Protein AF-A0A815ADT4-F1 (afdb_monomer)

Foldseek 3Di:
DVVVVLVVVLVVVVVVLVVVLVVVVVVVVVVVVVLLVVLVVLCVVCCVQAQADPCVSVVVVVCVVPCPPCVVVSVVVVVVVLVVVVVQADDDDVPPSHRHDHPVSSVVSVVSVVVVNVVVVVSVVVSVVVVVVVVVVSVVVD

Sequence (142 aa):
MARGVKNVAHNFNKHVSTVYKTIGQIIFTLIWSSLSIAALCVGLERQSQCPIQTKIPIWLIVYGAFGVFTSVFTIITGSVWVFKVKSSVQFTDPTILNTYCEKHTFNFAFGLILFMYSSTGLFCCCVCCLGCLFAFVLHDDD

InterPro domains:
  IPR040350 Transmembrane protein 272 [PTHR33444] (10-75)

Secondary structure (DSSP, 8-state):
-HHHHHHHHHHHHHHHHHHHHHHHHHHHHHHHHHHHHHHHHHHHHTGGG-TT-TTHHHHHHHHHHHTTT-HHHHHHHHHHHHHHHHHH-B-S-TT-TTTB--HHHHHHHHHHHHHHHHHHHHHHHHHHHHHHHHHHHTTTT-

Structure (mmCIF, N/CA/C/O backbone):
data_AF-A0A815ADT4-F1
#
_entry.id   AF-A0A815ADT4-F1
#
loop_
_atom_site.group_PDB
_atom_site.id
_atom_site.type_symbol
_atom_site.label_atom_id
_atom_site.label_alt_id
_atom_site.label_comp_id
_atom_site.label_asym_id
_atom_site.label_entity_id
_atom_site.label_seq_id
_atom_site.pdbx_PDB_ins_code
_atom_site.Cartn_x
_atom_site.Cartn_y
_atom_site.Cartn_z
_atom_site.occupancy
_atom_site.B_iso_or_equiv
_atom_site.auth_seq_id
_at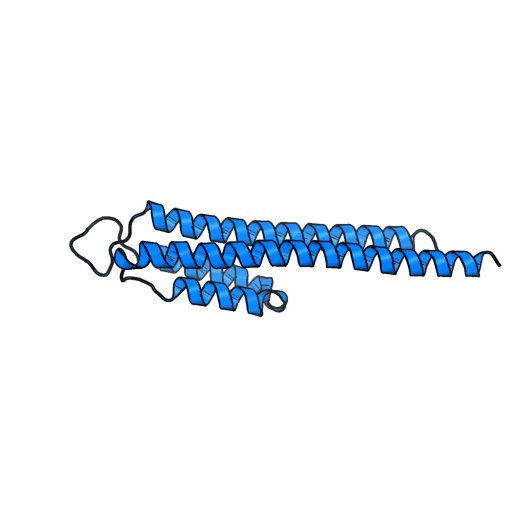om_site.auth_comp_id
_atom_site.auth_asym_id
_atom_site.auth_atom_id
_atom_site.pdbx_PDB_model_num
ATOM 1 N N . MET A 1 1 ? 22.882 3.048 -41.361 1.00 57.19 1 MET A N 1
ATOM 2 C CA . MET A 1 1 ? 23.548 2.698 -40.083 1.00 57.19 1 MET A CA 1
ATOM 3 C C . MET A 1 1 ? 22.984 3.454 -38.875 1.00 57.19 1 MET A C 1
ATOM 5 O O . MET A 1 1 ? 22.819 2.825 -37.842 1.00 57.19 1 MET A O 1
ATOM 9 N N . ALA A 1 2 ? 22.588 4.731 -38.990 1.00 64.62 2 ALA A N 1
ATOM 10 C CA . ALA A 1 2 ? 22.033 5.509 -37.865 1.00 64.62 2 ALA A CA 1
ATOM 11 C C . ALA A 1 2 ? 20.764 4.917 -37.201 1.00 64.62 2 ALA A C 1
ATOM 13 O O . ALA A 1 2 ? 20.626 4.982 -35.984 1.00 64.62 2 ALA A O 1
ATOM 14 N N . ARG A 1 3 ? 19.874 4.272 -37.974 1.00 63.78 3 ARG A N 1
ATOM 15 C CA . ARG A 1 3 ? 18.659 3.615 -37.443 1.00 63.78 3 ARG A CA 1
ATOM 16 C C . ARG A 1 3 ? 18.944 2.417 -36.521 1.00 63.78 3 ARG A C 1
ATOM 18 O O . ARG A 1 3 ? 18.182 2.168 -35.599 1.00 63.78 3 ARG A O 1
ATOM 25 N N . GLY A 1 4 ? 20.053 1.701 -36.727 1.00 71.25 4 GLY A N 1
ATOM 26 C CA . GLY A 1 4 ? 20.408 0.548 -35.888 1.00 71.25 4 GLY A CA 1
ATOM 27 C C . GLY A 1 4 ? 20.901 0.953 -34.497 1.00 71.25 4 GLY A C 1
ATOM 28 O O . GLY A 1 4 ? 20.542 0.325 -33.509 1.00 71.25 4 GLY A O 1
ATOM 29 N N . VAL A 1 5 ? 21.671 2.042 -34.411 1.00 72.62 5 VAL A N 1
ATOM 30 C CA . VAL A 1 5 ? 22.236 2.545 -33.146 1.00 72.62 5 VAL A CA 1
ATOM 31 C C . VAL A 1 5 ? 21.148 3.132 -32.238 1.00 72.62 5 VAL A C 1
ATOM 33 O O . VAL A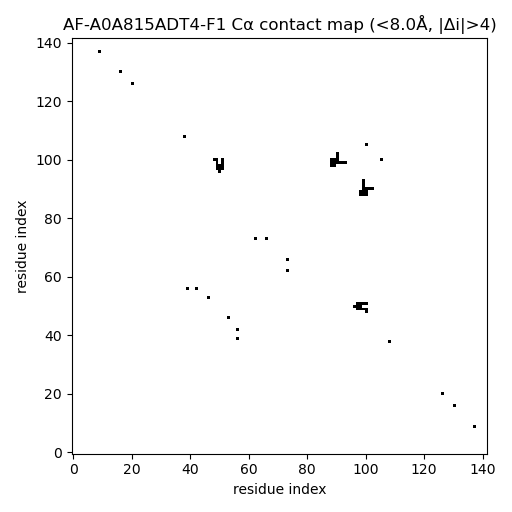 1 5 ? 21.156 2.877 -31.035 1.00 72.62 5 VAL A O 1
ATOM 36 N N . LYS A 1 6 ? 20.166 3.844 -32.812 1.00 72.69 6 LYS A N 1
ATOM 37 C CA . LYS A 1 6 ? 19.019 4.387 -32.065 1.00 72.69 6 LYS A CA 1
ATOM 38 C C . LYS A 1 6 ? 18.150 3.289 -31.439 1.00 72.69 6 LYS A C 1
ATOM 40 O O . LYS A 1 6 ? 17.837 3.372 -30.257 1.00 72.69 6 LYS A O 1
ATOM 45 N N . ASN A 1 7 ? 17.860 2.214 -32.177 1.00 71.12 7 ASN A N 1
ATOM 46 C CA . ASN A 1 7 ? 17.054 1.097 -31.663 1.00 71.12 7 ASN A CA 1
ATOM 47 C C . ASN A 1 7 ? 17.724 0.361 -30.492 1.00 71.12 7 ASN A C 1
ATOM 49 O O . ASN A 1 7 ? 17.046 -0.085 -29.566 1.00 71.12 7 ASN A O 1
ATOM 53 N N . VAL A 1 8 ? 19.056 0.251 -30.513 1.00 76.19 8 VAL A N 1
ATOM 54 C CA . VAL A 1 8 ? 19.823 -0.360 -29.417 1.00 76.19 8 VAL A CA 1
ATOM 55 C C . VAL A 1 8 ? 19.805 0.536 -28.173 1.00 76.19 8 VAL A C 1
ATOM 57 O O . VAL A 1 8 ? 19.568 0.035 -27.074 1.00 76.19 8 VAL A O 1
ATOM 60 N N . ALA A 1 9 ? 19.971 1.854 -28.331 1.00 77.19 9 ALA A N 1
ATOM 61 C CA . ALA A 1 9 ? 19.897 2.811 -27.224 1.00 77.19 9 ALA A CA 1
ATOM 62 C C . ALA A 1 9 ? 18.484 2.908 -26.614 1.00 77.19 9 ALA A C 1
ATOM 64 O O . ALA A 1 9 ? 18.338 2.923 -25.391 1.00 77.19 9 ALA A O 1
ATOM 65 N N . HIS A 1 10 ? 17.444 2.889 -27.453 1.00 75.06 10 HIS A N 1
ATOM 66 C CA . HIS A 1 10 ? 16.043 2.883 -27.028 1.00 75.06 10 HIS A CA 1
ATOM 67 C C . HIS A 1 10 ? 15.697 1.628 -26.207 1.00 75.06 10 HIS A C 1
ATOM 69 O O . HIS A 1 10 ? 15.155 1.731 -25.102 1.00 75.06 10 HIS A O 1
ATOM 75 N N . ASN A 1 11 ? 16.075 0.434 -26.684 1.00 76.94 11 ASN A N 1
ATOM 76 C CA . ASN A 1 11 ? 15.852 -0.806 -25.934 1.00 76.94 11 ASN A CA 1
ATOM 77 C C . ASN A 1 11 ? 16.621 -0.824 -24.606 1.00 76.94 11 ASN A C 1
ATOM 79 O O . ASN A 1 11 ? 16.067 -1.231 -23.585 1.00 76.94 11 ASN A O 1
ATOM 83 N N . PHE A 1 12 ? 17.863 -0.335 -24.587 1.00 80.44 12 PHE A N 1
ATOM 84 C CA . PHE A 1 12 ? 18.659 -0.252 -23.364 1.00 80.44 12 PHE A CA 1
ATOM 85 C C . PHE A 1 12 ? 18.014 0.672 -22.315 1.00 80.44 12 PHE A C 1
ATOM 87 O O . PHE A 1 12 ? 17.846 0.270 -21.163 1.00 80.44 12 PHE A O 1
ATOM 94 N N . ASN A 1 13 ? 17.552 1.863 -22.709 1.00 77.25 13 ASN A N 1
ATOM 95 C CA . ASN A 1 13 ? 16.924 2.821 -21.792 1.00 77.25 13 ASN A CA 1
ATOM 96 C C . ASN A 1 13 ? 15.573 2.317 -21.233 1.00 77.25 13 ASN A C 1
ATOM 98 O O . ASN A 1 13 ? 15.267 2.489 -20.051 1.00 77.25 13 ASN A O 1
ATOM 102 N N . LYS A 1 14 ? 14.789 1.592 -22.044 1.00 76.00 14 LYS A N 1
ATOM 103 C CA . LYS A 1 14 ? 13.534 0.950 -21.610 1.00 76.00 14 LYS A CA 1
ATOM 104 C C . LYS A 1 14 ? 13.757 -0.085 -20.500 1.00 76.00 14 LYS A C 1
ATOM 106 O O . LYS A 1 14 ? 13.000 -0.125 -19.523 1.00 76.00 14 LYS A O 1
ATOM 111 N N . HIS A 1 15 ? 14.800 -0.908 -20.624 1.00 79.75 15 HIS A N 1
ATOM 112 C CA . HIS A 1 15 ? 15.161 -1.881 -19.591 1.00 79.75 15 HIS A CA 1
ATOM 113 C C . HIS A 1 15 ? 15.653 -1.190 -18.315 1.00 79.75 15 HIS A C 1
ATOM 115 O O . HIS A 1 15 ? 15.173 -1.521 -17.232 1.00 79.75 15 HIS A O 1
ATOM 121 N N . VAL A 1 16 ? 16.512 -0.175 -18.435 1.00 81.75 16 VAL A N 1
ATOM 122 C CA . VAL A 1 16 ? 17.008 0.613 -17.293 1.00 81.75 16 VAL A CA 1
ATOM 123 C C . VAL A 1 16 ? 15.857 1.280 -16.520 1.00 81.75 16 VAL A C 1
ATOM 125 O O . VAL A 1 16 ? 15.810 1.196 -15.292 1.00 81.75 16 VAL A O 1
ATOM 128 N N . SER A 1 17 ? 14.865 1.852 -17.212 1.00 75.06 17 SER A N 1
ATOM 129 C CA . SER A 1 17 ? 13.688 2.460 -16.570 1.00 75.06 17 SER A CA 1
ATOM 130 C C . SER A 1 17 ? 12.808 1.434 -15.834 1.00 75.06 17 SER A C 1
ATOM 132 O O . SER A 1 17 ? 12.291 1.687 -14.745 1.00 75.06 17 SER A O 1
ATOM 134 N N . THR A 1 18 ? 12.655 0.236 -16.399 1.00 78.38 18 THR A N 1
ATOM 135 C CA . THR A 1 18 ? 11.879 -0.847 -15.769 1.00 78.38 18 THR A CA 1
ATOM 136 C C . THR A 1 18 ? 12.563 -1.356 -14.496 1.00 78.38 18 THR A C 1
ATOM 138 O O . THR A 1 18 ? 11.905 -1.627 -13.487 1.00 78.38 18 THR A O 1
ATOM 141 N N . VAL A 1 19 ? 13.895 -1.421 -14.515 1.00 83.75 19 VAL A N 1
ATOM 142 C CA . VAL A 1 19 ? 14.713 -1.832 -13.370 1.00 83.75 19 VAL A CA 1
ATOM 143 C C . VAL A 1 19 ? 14.588 -0.830 -12.218 1.00 83.75 19 VAL A C 1
ATOM 145 O O . VAL A 1 19 ? 14.320 -1.250 -11.094 1.00 83.75 19 VAL A O 1
ATOM 148 N N . TYR A 1 20 ? 14.670 0.483 -12.476 1.00 81.19 20 TYR A N 1
ATOM 149 C CA . TYR A 1 20 ? 14.569 1.495 -11.409 1.00 81.19 20 TYR A CA 1
ATOM 150 C C . TYR A 1 20 ? 13.212 1.457 -10.677 1.00 81.19 20 TYR A C 1
ATOM 152 O O . TYR A 1 20 ? 13.177 1.514 -9.446 1.00 81.19 20 TYR A O 1
ATOM 160 N N . LYS A 1 21 ? 12.098 1.299 -11.409 1.00 79.94 21 LYS A N 1
ATOM 161 C CA . LYS A 1 21 ? 10.746 1.213 -10.819 1.00 79.94 21 LYS A CA 1
ATOM 162 C C . LYS A 1 21 ? 10.594 -0.016 -9.925 1.00 79.94 21 LYS A C 1
ATOM 164 O O . LYS A 1 21 ? 10.014 0.067 -8.845 1.00 79.94 21 LYS A O 1
ATOM 169 N N . THR A 1 22 ? 11.144 -1.144 -10.366 1.00 81.50 22 THR A N 1
ATOM 170 C CA . THR A 1 22 ? 11.076 -2.415 -9.635 1.00 81.50 22 THR A CA 1
ATOM 171 C C . THR A 1 22 ? 11.922 -2.364 -8.362 1.00 81.50 22 THR A C 1
ATOM 173 O O . THR A 1 22 ? 11.455 -2.773 -7.304 1.00 81.50 22 THR A O 1
ATOM 176 N N . ILE A 1 23 ? 13.126 -1.783 -8.426 1.00 86.06 23 ILE A N 1
ATOM 177 C CA . ILE A 1 23 ? 14.001 -1.596 -7.256 1.00 86.06 23 ILE A CA 1
ATOM 178 C C . ILE A 1 23 ? 13.324 -0.710 -6.201 1.00 86.06 23 ILE A C 1
ATOM 180 O O . ILE A 1 23 ? 13.290 -1.078 -5.026 1.00 86.06 23 ILE A O 1
ATOM 184 N N . GLY A 1 24 ? 12.740 0.422 -6.610 1.00 83.00 24 GLY A N 1
ATOM 185 C CA . GLY A 1 24 ? 12.028 1.319 -5.694 1.00 83.00 24 GLY A CA 1
ATOM 186 C C . GLY A 1 24 ? 10.843 0.641 -5.000 1.00 83.00 24 GLY A C 1
ATOM 187 O O . GLY A 1 24 ? 10.674 0.776 -3.788 1.00 83.00 24 GLY A O 1
ATOM 188 N N . GLN A 1 25 ? 10.069 -0.152 -5.745 1.00 79.31 25 GLN A N 1
ATOM 189 C CA . GLN A 1 25 ? 8.943 -0.912 -5.201 1.00 79.31 25 GLN A CA 1
ATOM 190 C C . GLN A 1 25 ? 9.389 -1.999 -4.207 1.00 79.31 25 GLN A C 1
ATOM 192 O O . GLN A 1 25 ? 8.753 -2.182 -3.167 1.00 79.31 25 GLN A O 1
ATOM 197 N N . ILE A 1 26 ? 10.490 -2.708 -4.484 1.00 84.44 26 ILE A N 1
ATOM 198 C CA . ILE A 1 26 ? 11.023 -3.744 -3.584 1.00 84.44 26 ILE A CA 1
ATOM 199 C C . ILE A 1 26 ? 11.439 -3.127 -2.243 1.00 84.44 26 ILE A C 1
ATOM 201 O O . ILE A 1 26 ? 11.042 -3.628 -1.193 1.00 84.44 26 ILE A O 1
ATOM 205 N N . ILE A 1 27 ? 12.177 -2.012 -2.263 1.00 86.56 27 ILE A N 1
ATOM 206 C CA . ILE A 1 27 ? 12.619 -1.319 -1.041 1.00 86.56 27 ILE A CA 1
ATOM 207 C C . ILE A 1 27 ? 11.413 -0.850 -0.215 1.00 86.56 27 ILE A C 1
ATOM 209 O O . ILE A 1 27 ? 11.371 -1.073 0.996 1.00 86.56 27 ILE A O 1
ATOM 213 N N . PHE A 1 28 ? 10.404 -0.261 -0.865 1.00 82.56 28 PHE A N 1
ATOM 214 C CA . PHE A 1 28 ? 9.172 0.173 -0.203 1.00 82.56 28 PHE A CA 1
ATOM 215 C C . PHE A 1 28 ? 8.432 -0.998 0.460 1.00 82.56 28 PHE A C 1
ATOM 217 O O . PHE A 1 28 ? 8.002 -0.894 1.608 1.00 82.56 28 PHE A O 1
ATOM 224 N N . THR A 1 29 ? 8.367 -2.147 -0.218 1.00 80.25 29 THR A N 1
ATOM 225 C CA . THR A 1 29 ? 7.700 -3.357 0.288 1.00 80.25 29 THR A CA 1
ATOM 226 C C . THR A 1 29 ? 8.375 -3.909 1.549 1.00 80.25 29 THR A C 1
ATOM 228 O O . THR A 1 29 ? 7.685 -4.315 2.482 1.00 80.25 29 THR A O 1
ATOM 231 N N . LEU A 1 30 ? 9.711 -3.876 1.626 1.00 84.88 30 LEU A N 1
ATOM 232 C CA . LEU A 1 30 ? 10.471 -4.346 2.797 1.00 84.88 30 LEU A CA 1
ATOM 233 C C . LEU A 1 30 ? 10.283 -3.443 4.030 1.00 84.88 30 LEU A C 1
ATOM 235 O O . LEU A 1 30 ? 10.204 -3.910 5.173 1.00 84.88 30 LEU A O 1
ATOM 239 N N . ILE A 1 31 ? 10.178 -2.134 3.807 1.00 83.88 31 ILE A N 1
ATOM 240 C CA . ILE A 1 31 ? 9.878 -1.167 4.870 1.00 83.88 31 ILE A CA 1
ATOM 241 C C . ILE A 1 31 ? 8.436 -1.371 5.355 1.00 83.88 31 ILE A C 1
ATOM 243 O O . ILE A 1 31 ? 8.177 -1.420 6.560 1.00 83.88 31 ILE A O 1
ATOM 247 N N . TRP A 1 32 ? 7.505 -1.582 4.424 1.00 79.94 32 TRP A N 1
ATOM 248 C CA . TRP A 1 32 ? 6.095 -1.832 4.713 1.00 79.94 32 TRP A CA 1
ATOM 249 C C . TRP A 1 32 ? 5.844 -3.106 5.518 1.00 79.94 32 TRP A C 1
ATOM 251 O O . TRP A 1 32 ? 5.048 -3.116 6.465 1.00 79.94 32 TRP A O 1
ATOM 261 N N . SER A 1 33 ? 6.547 -4.188 5.177 1.00 79.88 33 SER A N 1
ATOM 262 C CA . SER A 1 33 ? 6.454 -5.446 5.916 1.00 79.88 33 SER A CA 1
ATOM 263 C C . SER A 1 33 ? 6.939 -5.282 7.354 1.00 79.88 33 SER A C 1
ATOM 265 O O . SER A 1 33 ? 6.339 -5.838 8.269 1.00 79.88 33 SER A O 1
ATOM 267 N N . SER A 1 34 ? 7.961 -4.452 7.572 1.00 84.25 34 SER A N 1
ATOM 268 C CA . SER A 1 34 ? 8.495 -4.163 8.908 1.00 84.25 34 SER A CA 1
ATOM 269 C C . SER A 1 34 ? 7.493 -3.379 9.770 1.00 84.25 34 SER A C 1
ATOM 271 O O . SER A 1 34 ? 7.273 -3.713 10.934 1.00 84.25 34 SER A O 1
ATOM 273 N N . LEU A 1 35 ? 6.814 -2.388 9.182 1.00 78.12 35 LEU A N 1
ATOM 274 C CA . LEU A 1 35 ? 5.756 -1.608 9.841 1.00 78.12 35 LEU A CA 1
ATOM 275 C C . LEU A 1 35 ? 4.537 -2.466 10.208 1.00 78.12 35 LEU A C 1
ATOM 277 O O . LEU A 1 35 ? 3.936 -2.278 11.267 1.00 78.12 35 LEU A O 1
ATOM 281 N N . SER A 1 36 ? 4.210 -3.445 9.364 1.00 75.06 36 SER A N 1
ATOM 282 C CA . SER A 1 36 ? 3.114 -4.388 9.607 1.00 75.06 36 SER A CA 1
ATOM 283 C C . SER A 1 36 ? 3.392 -5.293 10.814 1.00 75.06 36 SER A C 1
ATOM 285 O O . SER A 1 36 ? 2.497 -5.541 11.619 1.00 75.06 36 SER A O 1
ATOM 287 N N . ILE A 1 37 ? 4.641 -5.734 10.995 1.00 80.38 37 ILE A N 1
ATOM 288 C CA . ILE A 1 37 ? 5.058 -6.548 12.148 1.00 80.38 37 ILE A CA 1
ATOM 289 C C . ILE A 1 37 ? 5.025 -5.719 13.441 1.00 80.38 37 ILE A C 1
ATOM 291 O O . ILE A 1 37 ? 4.516 -6.185 14.458 1.00 80.38 37 ILE A O 1
ATOM 295 N N . ALA A 1 38 ? 5.483 -4.463 13.403 1.00 77.56 38 ALA A N 1
ATOM 296 C CA . ALA A 1 38 ? 5.422 -3.567 14.560 1.00 77.56 38 ALA A CA 1
ATOM 297 C C . ALA A 1 38 ? 3.974 -3.296 15.016 1.00 77.56 38 ALA A C 1
ATOM 299 O O . ALA A 1 38 ? 3.691 -3.298 16.214 1.00 77.56 38 ALA A O 1
ATOM 300 N N . ALA A 1 39 ? 3.043 -3.125 14.071 1.00 73.31 39 ALA A N 1
ATOM 301 C CA . ALA A 1 39 ? 1.623 -2.944 14.368 1.00 73.31 39 ALA A CA 1
ATOM 302 C C . ALA A 1 39 ? 0.995 -4.175 15.051 1.00 73.31 39 ALA A C 1
ATOM 304 O O . ALA A 1 39 ? 0.133 -4.019 15.917 1.00 73.31 39 ALA A O 1
ATOM 305 N N . LEU A 1 40 ? 1.455 -5.387 14.716 1.00 70.62 40 LEU A N 1
ATOM 306 C CA . LEU A 1 40 ? 1.062 -6.611 15.419 1.00 70.62 40 LEU A CA 1
ATOM 307 C C . LEU A 1 40 ? 1.586 -6.617 16.859 1.00 70.62 40 LEU A C 1
ATOM 309 O O . LEU A 1 40 ? 0.807 -6.856 17.777 1.00 70.62 40 LEU A O 1
ATOM 313 N N . CYS A 1 41 ? 2.863 -6.288 17.078 1.00 74.44 41 CYS A N 1
ATOM 314 C CA . CYS A 1 41 ? 3.463 -6.259 18.417 1.00 74.44 41 CYS A CA 1
ATOM 315 C C . CYS A 1 41 ? 2.776 -5.248 19.350 1.00 74.44 41 CYS A C 1
ATOM 317 O O . CYS A 1 41 ? 2.442 -5.588 20.483 1.00 74.44 41 CYS A O 1
ATOM 319 N N . VAL A 1 42 ? 2.476 -4.040 18.854 1.00 73.56 42 VAL A N 1
ATOM 320 C CA . VAL A 1 42 ? 1.732 -3.018 19.618 1.00 73.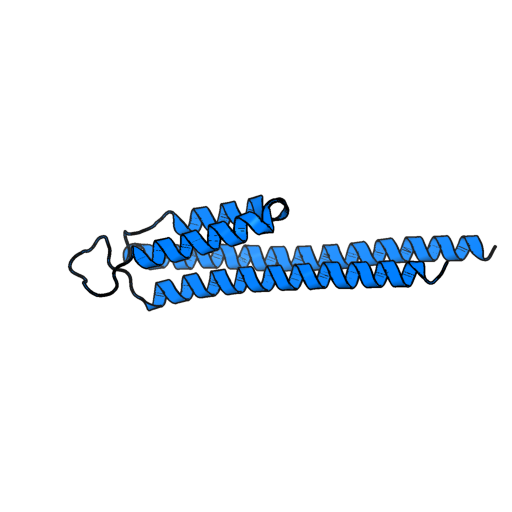56 42 VAL A CA 1
ATOM 321 C C . VAL A 1 42 ? 0.307 -3.487 19.941 1.00 73.56 42 VAL A C 1
ATOM 323 O O . VAL A 1 42 ? -0.227 -3.168 21.005 1.00 73.56 42 VAL A O 1
ATOM 326 N N . GLY A 1 43 ? -0.304 -4.275 19.050 1.00 64.62 43 GLY A N 1
ATOM 327 C CA . GLY A 1 43 ? -1.606 -4.898 19.278 1.00 64.62 43 GLY A CA 1
ATOM 328 C C . GLY A 1 43 ? -1.588 -5.999 20.343 1.00 64.62 43 GLY A C 1
ATOM 329 O O . GLY A 1 43 ? -2.571 -6.137 21.067 1.00 64.62 43 GLY A O 1
ATOM 330 N N . LEU A 1 44 ? -0.486 -6.750 20.466 1.00 62.06 44 LEU A N 1
ATOM 331 C CA . LEU A 1 44 ? -0.326 -7.833 21.446 1.00 62.06 44 LEU A CA 1
ATOM 332 C C . LEU A 1 44 ? -0.062 -7.304 22.859 1.00 62.06 44 LEU A C 1
ATOM 334 O O . LEU A 1 44 ? -0.660 -7.782 23.819 1.00 62.06 44 LEU A O 1
ATOM 338 N N . GLU A 1 45 ? 0.781 -6.282 23.000 1.00 71.00 45 GLU A N 1
ATOM 339 C CA . GLU A 1 45 ? 1.128 -5.736 24.318 1.00 71.00 45 GLU A CA 1
ATOM 340 C C . GLU A 1 45 ? -0.052 -5.006 24.980 1.00 71.00 45 GLU A C 1
ATOM 342 O O . GLU A 1 45 ? -0.187 -4.999 26.202 1.00 71.00 45 GLU A O 1
ATOM 347 N N . ARG A 1 46 ? -0.973 -4.458 24.176 1.00 58.28 46 ARG A N 1
ATOM 348 C CA . ARG A 1 46 ? -2.201 -3.808 24.664 1.00 58.28 46 ARG A CA 1
ATOM 349 C C . ARG A 1 46 ? -3.443 -4.703 24.634 1.00 58.28 46 ARG A C 1
ATOM 351 O O . ARG A 1 46 ? -4.537 -4.235 24.944 1.00 58.28 46 ARG A O 1
ATOM 358 N N . GLN A 1 47 ? -3.287 -5.989 24.312 1.00 51.41 47 GLN A N 1
ATOM 359 C CA . GLN A 1 47 ? -4.393 -6.946 24.200 1.00 51.41 47 GLN A CA 1
ATOM 360 C C . GLN A 1 47 ? -5.010 -7.308 25.559 1.00 51.41 47 GLN A C 1
ATOM 362 O O . GLN A 1 47 ? -6.198 -7.609 25.646 1.00 51.41 47 GLN A O 1
ATOM 367 N N . SER A 1 48 ? -4.225 -7.231 26.636 1.00 55.69 48 SER A N 1
ATOM 368 C CA . SER A 1 48 ? -4.659 -7.583 27.994 1.00 55.69 48 SER A CA 1
ATOM 369 C C . SER A 1 48 ? -5.650 -6.588 28.610 1.00 55.69 48 SER A C 1
ATOM 371 O O . SER A 1 48 ? -6.333 -6.932 29.569 1.00 55.69 48 SER A O 1
ATOM 373 N N . GLN A 1 49 ? -5.763 -5.376 28.055 1.00 59.19 49 GLN A N 1
ATOM 374 C CA . GLN A 1 49 ? -6.625 -4.309 28.577 1.00 59.19 49 GLN A CA 1
ATOM 375 C C . GLN A 1 49 ? -7.929 -4.132 27.779 1.00 59.19 49 GLN A C 1
ATOM 377 O O . GLN A 1 49 ? -8.732 -3.266 28.118 1.00 59.19 49 GLN A O 1
ATOM 382 N N . CYS A 1 50 ? -8.155 -4.921 26.717 1.00 58.38 50 CYS A N 1
ATOM 383 C CA . CYS A 1 50 ? -9.297 -4.769 25.809 1.00 58.38 50 CYS A CA 1
ATOM 384 C C . CYS A 1 50 ? -9.758 -6.128 25.236 1.00 58.38 50 CYS A C 1
ATOM 386 O O . CYS A 1 50 ? -9.256 -6.559 24.198 1.00 58.38 50 CYS A O 1
ATOM 388 N N . PRO A 1 51 ? -10.765 -6.792 25.827 1.00 57.12 51 PRO A N 1
ATOM 389 C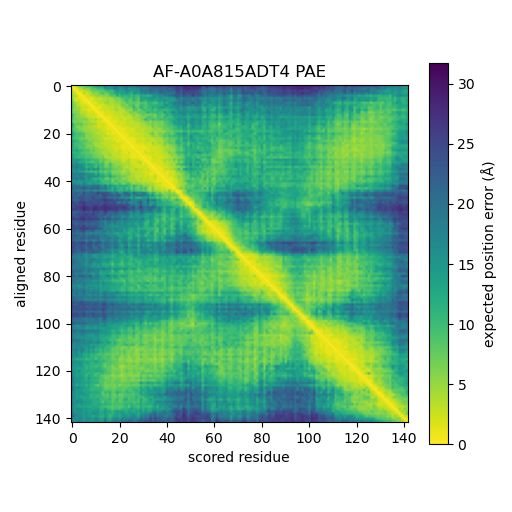 CA . PRO A 1 51 ? -11.311 -8.056 25.309 1.00 57.12 51 PRO A CA 1
ATOM 390 C C . PRO A 1 51 ? -12.165 -7.898 24.033 1.00 57.12 51 PRO A C 1
ATOM 392 O O . PRO A 1 51 ? -12.696 -8.883 23.523 1.00 57.12 51 PRO A O 1
ATOM 395 N N . ILE A 1 52 ? -12.329 -6.676 23.509 1.00 53.81 52 ILE A N 1
ATOM 396 C CA . ILE A 1 52 ? -13.405 -6.388 22.560 1.00 53.81 52 ILE A CA 1
ATOM 397 C C . ILE A 1 52 ? -13.122 -6.809 21.109 1.00 53.81 52 ILE A C 1
ATOM 399 O O . ILE A 1 52 ? -14.092 -7.090 20.417 1.00 53.81 52 ILE A O 1
ATOM 403 N N . GLN A 1 53 ? -11.874 -6.906 20.605 1.00 51.19 53 GLN A N 1
ATOM 404 C CA . GLN A 1 53 ? -11.641 -7.285 19.189 1.00 51.19 53 GLN A CA 1
ATOM 405 C C . GLN A 1 53 ? -10.231 -7.846 18.846 1.00 51.19 53 GLN A C 1
ATOM 407 O O . GLN A 1 53 ? -9.338 -7.106 18.436 1.00 51.19 53 GLN A O 1
ATOM 412 N N . THR A 1 54 ? -10.054 -9.176 18.831 1.00 55.81 54 THR A N 1
ATOM 413 C CA . THR A 1 54 ? -8.844 -9.850 18.276 1.00 55.81 54 THR A CA 1
ATOM 414 C C . THR A 1 54 ? -8.836 -9.930 16.736 1.00 55.81 54 THR A C 1
ATOM 416 O O . THR A 1 54 ? -7.827 -10.273 16.126 1.00 55.81 54 THR A O 1
ATOM 419 N N . LYS A 1 55 ? -9.949 -9.604 16.061 1.00 57.72 55 LYS A N 1
ATOM 420 C CA . LYS A 1 55 ? -10.096 -9.798 14.602 1.00 57.72 55 LYS A CA 1
ATOM 421 C C . LYS A 1 55 ? -9.615 -8.625 13.736 1.00 57.72 55 LYS A C 1
ATOM 423 O O . LYS A 1 55 ? -9.445 -8.807 12.534 1.00 57.72 55 LYS A O 1
ATOM 428 N N . ILE A 1 56 ? -9.345 -7.459 14.330 1.00 66.38 56 ILE A N 1
ATOM 429 C CA . ILE A 1 56 ? -8.834 -6.267 13.629 1.00 66.38 56 ILE A CA 1
ATOM 430 C C . ILE A 1 56 ? -7.485 -6.531 12.918 1.00 66.38 56 ILE A C 1
ATOM 432 O O . ILE A 1 56 ? -7.402 -6.265 11.718 1.00 66.38 56 ILE A O 1
ATOM 436 N N . PRO A 1 57 ? -6.447 -7.098 13.574 1.00 59.09 57 PRO A N 1
ATOM 437 C CA . PRO A 1 57 ? -5.151 -7.335 12.923 1.00 59.09 57 PRO A CA 1
ATOM 438 C C . PRO A 1 57 ? -5.192 -8.368 11.783 1.00 59.09 57 PRO A C 1
ATOM 440 O O . PRO A 1 57 ? -4.444 -8.241 10.819 1.00 59.09 57 PRO A O 1
ATOM 443 N N . ILE A 1 58 ? -6.096 -9.355 11.835 1.00 66.81 58 ILE A N 1
ATOM 444 C CA . ILE A 1 58 ? -6.242 -10.384 10.785 1.00 66.81 58 ILE A CA 1
ATOM 445 C C . ILE A 1 58 ? -6.788 -9.774 9.487 1.00 66.81 58 ILE A C 1
ATOM 447 O O . ILE A 1 58 ? -6.349 -10.127 8.393 1.00 66.81 58 ILE A O 1
ATOM 451 N N . TRP A 1 59 ? -7.722 -8.829 9.599 1.00 61.88 59 TRP A N 1
ATOM 452 C CA . TRP A 1 59 ? -8.338 -8.185 8.440 1.00 61.88 59 TRP A CA 1
ATOM 453 C C . TRP A 1 59 ? -7.365 -7.264 7.686 1.00 61.88 59 TRP A C 1
ATOM 455 O O . TRP A 1 59 ? -7.401 -7.217 6.458 1.00 61.88 59 TRP A O 1
ATOM 465 N N . LEU A 1 60 ? -6.436 -6.609 8.397 1.00 63.34 60 LEU A N 1
ATOM 466 C CA . LEU A 1 60 ? -5.372 -5.788 7.797 1.00 63.34 60 LEU A CA 1
ATOM 467 C C . LEU A 1 60 ? -4.428 -6.597 6.892 1.00 63.34 60 LEU A C 1
ATOM 469 O O . LEU A 1 60 ? -4.023 -6.113 5.838 1.00 63.34 60 LEU A O 1
ATOM 473 N N . ILE A 1 61 ? -4.094 -7.828 7.289 1.00 64.69 61 ILE A N 1
ATOM 474 C CA . ILE A 1 61 ? -3.169 -8.701 6.548 1.00 64.69 61 ILE A CA 1
ATOM 475 C C . ILE A 1 61 ? -3.817 -9.195 5.243 1.00 64.69 61 ILE A C 1
ATOM 477 O O . ILE A 1 61 ? -3.189 -9.168 4.184 1.00 64.69 61 ILE A O 1
ATOM 481 N N . VAL A 1 62 ? -5.095 -9.592 5.295 1.00 68.69 62 VAL A N 1
ATOM 482 C CA . VAL A 1 62 ? -5.842 -10.091 4.123 1.00 68.69 62 VAL A CA 1
ATOM 483 C C . VAL A 1 62 ? -6.070 -8.986 3.088 1.00 68.69 62 VAL A C 1
ATOM 485 O O . VAL A 1 62 ? -5.954 -9.227 1.886 1.00 68.69 62 VAL A O 1
ATOM 488 N N . TYR A 1 63 ? -6.323 -7.758 3.544 1.00 61.38 63 TYR A N 1
ATOM 489 C CA . TYR A 1 63 ? -6.486 -6.593 2.673 1.00 61.38 63 TYR A CA 1
ATOM 490 C C . TYR A 1 63 ? -5.200 -6.225 1.914 1.00 61.38 63 TYR A C 1
ATOM 492 O O . TYR A 1 63 ? -5.280 -5.783 0.768 1.00 61.38 63 TYR A O 1
ATOM 500 N N . GLY A 1 64 ? -4.024 -6.458 2.509 1.00 60.47 64 GLY A N 1
ATOM 501 C CA . GLY A 1 64 ? -2.728 -6.274 1.846 1.00 60.47 64 GLY A CA 1
ATOM 502 C C . GLY A 1 64 ? -2.437 -7.331 0.775 1.00 60.47 64 GLY A C 1
ATOM 503 O O . GLY A 1 64 ? -1.950 -6.994 -0.301 1.00 60.47 64 GLY A O 1
ATOM 504 N N . ALA A 1 65 ? -2.797 -8.594 1.026 1.00 60.75 65 ALA A N 1
ATOM 505 C CA . ALA A 1 65 ? -2.551 -9.700 0.094 1.00 60.75 65 ALA A CA 1
ATOM 506 C C . ALA A 1 65 ? -3.445 -9.661 -1.164 1.00 60.75 65 ALA A C 1
ATOM 508 O O . ALA A 1 65 ? -3.020 -10.098 -2.230 1.00 60.75 65 ALA A O 1
ATOM 509 N N . PHE A 1 66 ? -4.659 -9.104 -1.063 1.00 60.81 66 PHE A N 1
ATOM 510 C CA . PHE A 1 66 ? -5.595 -8.946 -2.192 1.00 60.81 66 PHE A CA 1
ATOM 511 C C . PHE A 1 66 ? -5.500 -7.581 -2.912 1.00 60.81 66 PHE A C 1
ATOM 513 O O . PHE A 1 66 ? -6.126 -7.376 -3.953 1.00 60.81 66 PHE A O 1
ATOM 520 N N . GLY A 1 67 ? -4.723 -6.630 -2.381 1.00 57.97 67 GLY A N 1
ATOM 521 C CA . GLY A 1 67 ? -4.860 -5.196 -2.672 1.00 57.97 67 GLY A CA 1
ATOM 522 C C . GLY A 1 67 ? -4.462 -4.712 -4.072 1.00 57.97 67 GLY A C 1
ATOM 523 O O . GLY A 1 67 ? -4.887 -3.626 -4.472 1.00 57.97 67 GLY A O 1
ATOM 524 N N . VAL A 1 68 ? -3.697 -5.493 -4.841 1.00 58.88 68 VAL A N 1
ATOM 525 C CA . VAL A 1 68 ? -3.213 -5.062 -6.170 1.00 58.88 68 VAL A CA 1
ATOM 526 C C . VAL A 1 68 ? -4.302 -5.166 -7.249 1.00 58.88 68 VAL A C 1
ATOM 528 O O . VAL A 1 68 ? -4.236 -4.450 -8.241 1.00 58.88 68 VAL A O 1
ATOM 531 N N . PHE A 1 69 ? -5.338 -5.991 -7.049 1.00 52.50 69 PHE A N 1
ATOM 532 C CA . PHE A 1 69 ? -6.384 -6.220 -8.061 1.00 52.50 69 PHE A CA 1
ATOM 533 C C . PHE A 1 69 ? -7.761 -5.615 -7.720 1.00 52.50 69 PHE A C 1
ATOM 535 O O . PHE A 1 69 ? -8.592 -5.463 -8.611 1.00 52.50 69 PHE A O 1
ATOM 542 N N . THR A 1 70 ? -8.021 -5.227 -6.465 1.00 59.47 70 THR A N 1
ATOM 543 C CA . THR A 1 70 ? -9.348 -4.753 -6.002 1.00 59.47 70 THR A CA 1
ATOM 544 C C . THR A 1 70 ? -9.304 -3.393 -5.293 1.00 59.47 70 THR A C 1
ATOM 546 O O . THR A 1 70 ? -10.079 -3.135 -4.371 1.00 59.47 70 THR A O 1
ATOM 549 N N . SER A 1 71 ? -8.391 -2.503 -5.688 1.00 61.38 71 SER A N 1
ATOM 550 C CA . SER A 1 71 ? -8.020 -1.313 -4.905 1.00 61.38 71 SER A CA 1
ATOM 551 C C . SER A 1 71 ? -9.188 -0.365 -4.591 1.00 61.38 71 SER A C 1
ATOM 553 O O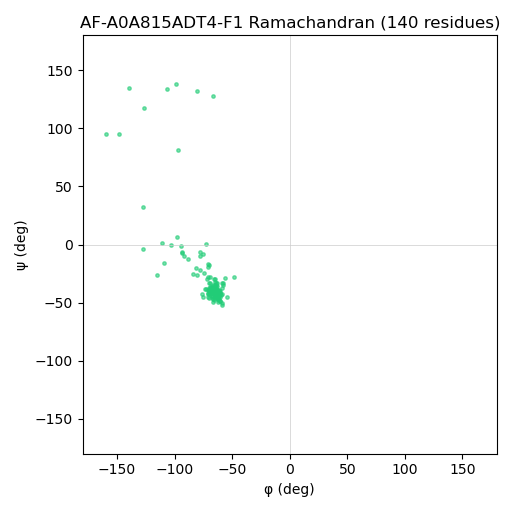 . SER A 1 71 ? -9.238 0.200 -3.503 1.00 61.38 71 SER A O 1
ATOM 555 N N . VAL A 1 72 ? -10.183 -0.241 -5.474 1.00 67.50 72 VAL A N 1
ATOM 556 C CA . VAL A 1 72 ? -11.338 0.647 -5.234 1.00 67.50 72 VAL A CA 1
ATOM 557 C C . VAL A 1 72 ? -12.319 0.047 -4.217 1.00 67.50 72 VAL A C 1
ATOM 559 O O . VAL A 1 72 ? -12.736 0.718 -3.274 1.00 67.50 72 VAL A O 1
ATOM 562 N N . PHE A 1 73 ? -12.651 -1.238 -4.357 1.00 70.94 73 PHE A N 1
ATOM 563 C CA . PHE A 1 73 ? -13.595 -1.924 -3.468 1.00 70.94 73 PHE A CA 1
ATOM 564 C C . PHE A 1 73 ? -13.049 -2.058 -2.040 1.00 70.94 73 PHE A C 1
ATOM 566 O O . PHE A 1 73 ? -13.771 -1.876 -1.055 1.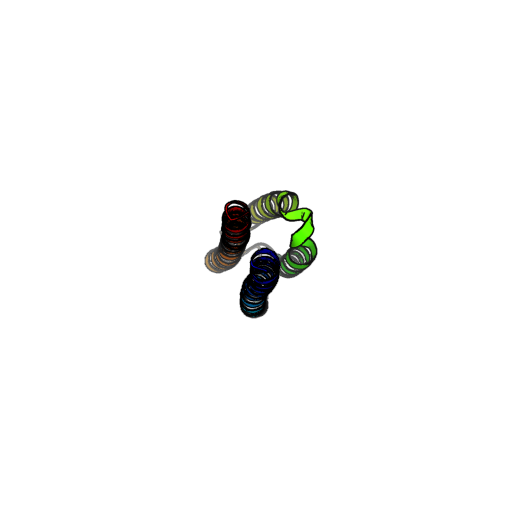00 70.94 73 PHE A O 1
ATOM 573 N N . THR A 1 74 ? -11.749 -2.322 -1.938 1.00 69.50 74 THR A N 1
ATOM 574 C CA . THR A 1 74 ? -11.000 -2.435 -0.688 1.00 69.50 74 THR A CA 1
ATOM 575 C C . THR A 1 74 ? -11.008 -1.114 0.088 1.00 69.50 74 THR A C 1
ATOM 577 O O . THR A 1 74 ? -11.297 -1.116 1.284 1.00 69.50 74 THR A O 1
ATOM 580 N N . ILE A 1 75 ? -10.781 0.026 -0.574 1.00 70.81 75 ILE A N 1
ATOM 581 C CA . ILE A 1 75 ? -10.784 1.340 0.090 1.00 70.81 75 ILE A CA 1
ATOM 582 C C . ILE A 1 75 ? -12.169 1.672 0.652 1.00 70.81 75 ILE A C 1
ATOM 584 O O . ILE A 1 75 ? -12.282 2.094 1.804 1.00 70.81 75 ILE A O 1
ATOM 588 N N . ILE A 1 76 ? -13.231 1.440 -0.122 1.00 77.94 76 ILE A N 1
ATOM 589 C CA . ILE A 1 76 ? -14.606 1.747 0.296 1.00 77.94 76 ILE A CA 1
ATOM 590 C C . ILE A 1 76 ? -15.025 0.836 1.458 1.00 77.94 76 ILE A C 1
ATOM 592 O O . ILE A 1 76 ? -15.476 1.315 2.499 1.00 77.94 76 ILE A O 1
ATOM 596 N N . THR A 1 77 ? -14.818 -0.474 1.320 1.00 79.31 77 THR A N 1
ATOM 597 C CA . THR A 1 77 ? -15.231 -1.465 2.326 1.00 79.31 77 THR A CA 1
ATOM 598 C C . THR A 1 77 ? -14.429 -1.335 3.622 1.00 79.31 77 THR A C 1
ATOM 600 O O . THR A 1 77 ? -15.008 -1.378 4.708 1.00 79.31 77 THR A O 1
ATOM 603 N N . GLY A 1 78 ? -13.113 -1.117 3.525 1.00 72.25 78 GLY A N 1
ATOM 604 C CA . GLY A 1 78 ? -12.241 -0.902 4.681 1.00 72.25 78 GLY A CA 1
ATOM 605 C C . GLY A 1 78 ? -12.619 0.362 5.453 1.00 72.25 78 GLY A C 1
ATOM 606 O O . GLY A 1 78 ? -12.751 0.324 6.675 1.00 72.25 78 GLY A O 1
ATOM 607 N N . SER A 1 79 ? -12.892 1.458 4.738 1.00 74.56 79 SER A N 1
ATOM 608 C CA . SER A 1 79 ? -13.311 2.728 5.342 1.00 74.56 79 SER A CA 1
ATOM 609 C C . SER A 1 79 ? -14.646 2.586 6.081 1.00 74.56 79 SER A C 1
ATOM 611 O O . SER A 1 79 ? -14.748 2.941 7.254 1.00 74.56 79 SER A O 1
ATOM 613 N N . VAL A 1 80 ? -15.664 1.998 5.439 1.00 82.25 80 VAL A N 1
ATOM 614 C CA . VAL A 1 80 ? -16.992 1.783 6.044 1.00 82.25 80 VAL A CA 1
ATOM 615 C C . VAL A 1 80 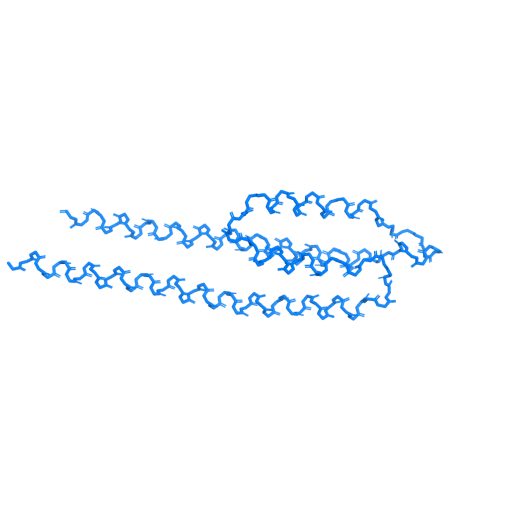? -16.914 0.876 7.274 1.00 82.25 80 VAL A C 1
ATOM 617 O O . VAL A 1 80 ? -17.567 1.150 8.282 1.00 82.25 80 VAL A O 1
ATOM 620 N N . TRP A 1 81 ? -16.111 -0.189 7.226 1.00 75.88 81 TRP A N 1
ATOM 621 C CA . TRP A 1 81 ? -15.959 -1.109 8.351 1.00 75.88 81 TRP A CA 1
ATOM 622 C C . TRP A 1 81 ? -15.322 -0.437 9.571 1.00 75.88 81 TRP A C 1
ATOM 624 O O . TRP A 1 81 ? -15.838 -0.573 10.683 1.00 75.88 81 TRP A O 1
ATOM 634 N N . VAL A 1 82 ? -14.266 0.357 9.374 1.00 76.00 82 VAL A N 1
ATOM 635 C CA . VAL A 1 82 ? -13.619 1.082 10.475 1.00 76.00 82 VAL A CA 1
ATOM 636 C C . VAL A 1 82 ? -14.580 2.075 11.138 1.00 76.00 82 VAL A C 1
ATOM 638 O O . VAL A 1 82 ? -14.653 2.139 12.369 1.00 76.00 82 VAL A O 1
ATOM 641 N N . PHE A 1 83 ? -15.384 2.796 10.348 1.00 75.25 83 PHE A N 1
ATOM 642 C CA . PHE A 1 83 ? -16.411 3.684 10.897 1.00 75.25 83 PHE A CA 1
ATOM 643 C C . PHE A 1 83 ? -17.509 2.921 11.652 1.00 75.25 83 PHE A C 1
ATOM 645 O O . PHE A 1 83 ? -17.965 3.401 12.692 1.00 75.25 83 PHE A O 1
ATOM 652 N N . LYS A 1 84 ? -17.889 1.715 11.204 1.00 75.12 84 LYS A N 1
ATOM 653 C CA . LYS A 1 84 ? -18.829 0.858 11.946 1.00 75.12 84 LYS A CA 1
ATOM 654 C C . LYS A 1 84 ? -18.262 0.414 13.293 1.00 75.12 84 LYS A C 1
ATOM 656 O O . LYS A 1 84 ? -18.964 0.516 14.297 1.00 75.12 84 LYS A O 1
ATOM 661 N N . VAL A 1 85 ? -16.997 0.003 13.357 1.00 74.81 85 VAL A N 1
ATOM 662 C CA . VAL A 1 85 ? -16.360 -0.414 14.620 1.00 74.81 85 VAL A CA 1
ATO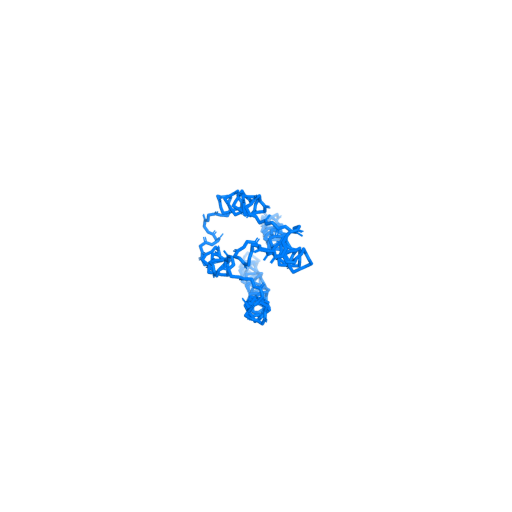M 663 C C . VAL A 1 85 ? -16.306 0.736 15.629 1.00 74.81 85 VAL A C 1
ATOM 665 O O . VAL A 1 85 ? -16.626 0.530 16.800 1.00 74.81 85 VAL A O 1
ATOM 668 N N . LYS A 1 86 ? -16.011 1.967 15.182 1.00 71.81 86 LYS A N 1
ATOM 669 C CA . LYS A 1 86 ? -15.997 3.165 16.045 1.00 71.81 86 LYS A CA 1
ATOM 670 C C . LYS A 1 86 ? -17.328 3.410 16.770 1.00 71.81 86 LYS A C 1
ATOM 672 O O . LYS A 1 86 ? -17.325 3.996 17.845 1.00 71.81 86 LYS A O 1
ATOM 677 N N . SER A 1 87 ? -18.451 2.982 16.191 1.00 72.69 87 SER A N 1
ATOM 678 C CA . SER A 1 87 ? -19.781 3.122 16.803 1.00 72.69 87 SER A CA 1
ATOM 679 C C . SER A 1 87 ? -20.102 2.047 17.850 1.00 72.69 87 SER A C 1
ATOM 681 O O . SER A 1 87 ? -20.970 2.254 18.689 1.00 72.69 87 SER A O 1
ATOM 683 N N . SER A 1 88 ? -19.391 0.914 17.819 1.00 69.19 88 SER A N 1
ATOM 684 C CA . SER A 1 88 ? -19.607 -0.231 18.719 1.00 69.19 88 SER A CA 1
ATOM 685 C C . SER A 1 88 ? -18.736 -0.230 19.983 1.00 69.19 88 SER A C 1
ATOM 687 O O . SER A 1 88 ? -18.920 -1.086 20.844 1.00 69.19 88 SER A O 1
ATOM 689 N N . VAL A 1 89 ? -17.789 0.706 20.101 1.00 69.94 89 VAL A N 1
ATOM 690 C CA . VAL A 1 89 ? -16.865 0.822 21.244 1.00 69.94 89 VAL A CA 1
ATOM 691 C C . VAL A 1 89 ? -17.340 1.893 22.231 1.00 69.94 89 VAL A C 1
ATOM 693 O O . VAL A 1 89 ? -17.781 2.965 21.819 1.00 69.94 89 VAL A O 1
ATOM 696 N N . GLN A 1 90 ? -17.246 1.612 23.534 1.00 67.75 90 GLN A N 1
ATOM 697 C CA . GLN A 1 90 ? -17.616 2.538 24.612 1.00 67.75 90 GLN A CA 1
ATOM 698 C C . GLN A 1 90 ? -16.348 3.076 25.299 1.00 67.75 90 GLN A C 1
ATOM 700 O O . GLN A 1 90 ? -15.437 2.311 25.609 1.00 67.75 90 GLN A O 1
ATOM 705 N N . PHE A 1 91 ? -16.288 4.393 25.537 1.00 71.00 91 PHE A N 1
ATOM 706 C CA . PHE A 1 91 ? -15.118 5.088 26.113 1.00 71.00 91 PHE A CA 1
ATOM 707 C C . PHE A 1 91 ? -15.363 5.626 27.536 1.00 71.00 91 PHE A C 1
ATOM 709 O O . PHE A 1 91 ? -14.497 6.305 28.081 1.00 71.00 91 PHE A O 1
ATOM 716 N N . THR A 1 92 ? -16.555 5.406 28.104 1.00 67.06 92 THR A N 1
ATOM 717 C CA . THR A 1 92 ? -17.064 6.204 29.238 1.00 67.06 92 THR A CA 1
ATOM 718 C C . THR A 1 92 ? -17.241 5.412 30.538 1.00 67.06 92 THR A C 1
ATOM 720 O O . THR A 1 92 ? -17.109 6.013 31.598 1.00 67.06 92 THR A O 1
ATOM 723 N N . ASP A 1 93 ? -17.452 4.090 30.489 1.00 63.47 93 ASP A N 1
ATOM 724 C CA . ASP A 1 93 ? -17.733 3.275 31.684 1.00 63.47 93 ASP A CA 1
ATOM 725 C C . ASP A 1 93 ? -16.787 2.063 31.828 1.00 63.47 93 ASP A C 1
ATOM 727 O O . ASP A 1 93 ? -16.823 1.160 30.986 1.00 63.47 93 ASP A O 1
ATOM 731 N N . PRO A 1 94 ? -15.977 1.983 32.906 1.00 63.62 94 PRO A N 1
ATOM 732 C CA . PRO A 1 94 ? -15.100 0.840 33.189 1.00 63.62 94 PRO A CA 1
ATOM 733 C C . PRO A 1 94 ? -15.840 -0.379 33.776 1.00 63.62 94 PRO A C 1
ATOM 735 O O . PRO A 1 94 ? -15.242 -1.437 33.958 1.00 63.62 94 PRO A O 1
ATOM 738 N N . THR A 1 95 ? -17.134 -0.257 34.089 1.00 61.84 95 THR A N 1
ATOM 739 C CA . THR A 1 95 ? -17.968 -1.321 34.680 1.00 61.84 95 THR A CA 1
ATOM 740 C C . THR A 1 95 ? -18.349 -2.414 33.684 1.00 61.84 95 THR A C 1
ATOM 742 O O . THR A 1 95 ? -18.584 -3.553 34.088 1.00 61.84 95 THR A O 1
ATOM 745 N N . ILE A 1 96 ? -18.358 -2.113 32.381 1.00 64.81 96 ILE A N 1
ATOM 746 C CA . ILE A 1 96 ? -18.558 -3.110 31.326 1.00 64.81 96 ILE A CA 1
ATOM 747 C C . ILE A 1 96 ? -17.185 -3.536 30.796 1.00 64.81 96 ILE A C 1
ATOM 749 O O . ILE A 1 96 ? -16.716 -3.063 29.757 1.00 64.81 96 ILE A O 1
ATOM 753 N N . LEU A 1 97 ? -16.551 -4.451 31.537 1.00 59.94 97 LEU A N 1
ATOM 754 C CA . LEU A 1 97 ? -15.207 -5.002 31.297 1.00 59.94 97 LEU A CA 1
ATOM 755 C C . LEU A 1 97 ? -14.984 -5.457 29.841 1.00 59.94 97 LEU A C 1
ATOM 757 O O . LEU A 1 97 ? -13.870 -5.443 29.330 1.00 59.94 97 LEU A O 1
ATOM 761 N N . ASN A 1 98 ? -16.060 -5.850 29.167 1.00 60.28 98 ASN A N 1
ATOM 762 C CA . ASN A 1 98 ? -16.067 -6.425 27.831 1.00 60.28 98 ASN A CA 1
ATOM 763 C C . ASN A 1 98 ? -16.235 -5.416 26.679 1.00 60.28 98 ASN A C 1
ATOM 765 O O . ASN A 1 98 ? -16.028 -5.818 25.538 1.00 60.28 98 ASN A O 1
ATOM 769 N N . THR A 1 99 ? -16.566 -4.141 26.933 1.00 66.38 99 THR A N 1
ATOM 770 C CA . THR A 1 99 ? -16.774 -3.120 25.872 1.00 66.38 99 THR A CA 1
ATOM 771 C C . THR A 1 99 ? -15.972 -1.822 26.028 1.00 66.38 99 THR A C 1
ATOM 773 O O . THR A 1 99 ? -16.035 -0.963 25.143 1.00 66.38 99 THR A O 1
ATOM 776 N N . TYR A 1 100 ? -15.218 -1.672 27.120 1.00 66.81 100 TYR A N 1
ATOM 777 C CA . TYR A 1 100 ? -14.411 -0.482 27.400 1.00 66.81 100 TYR A CA 1
ATOM 778 C C . TYR A 1 100 ? -13.076 -0.495 26.633 1.00 66.81 100 TYR A C 1
ATOM 780 O O . TYR A 1 100 ? -12.361 -1.499 26.635 1.00 66.81 100 TYR A O 1
ATOM 788 N N . CYS A 1 101 ? -12.730 0.619 25.977 1.00 73.25 101 CYS A N 1
ATOM 789 C CA . CYS A 1 101 ? -11.440 0.810 25.307 1.00 73.25 101 CYS A CA 1
ATOM 790 C C . CYS A 1 101 ? -10.907 2.235 25.522 1.00 73.25 101 CYS A C 1
ATOM 792 O O . CYS A 1 101 ? -11.637 3.207 25.347 1.00 73.25 101 CYS A O 1
ATOM 794 N N . GLU A 1 102 ? -9.620 2.369 25.853 1.00 70.06 102 GLU A N 1
ATOM 795 C CA . GLU A 1 102 ? -8.938 3.662 26.000 1.00 70.06 102 GLU A CA 1
ATOM 796 C C . GLU A 1 102 ? -8.833 4.406 24.654 1.00 70.06 102 GLU A C 1
ATOM 798 O O . GLU A 1 102 ? -8.307 3.901 23.654 1.00 70.06 102 GLU A O 1
ATOM 803 N N . LYS A 1 103 ? -9.283 5.666 24.634 1.00 72.94 103 LYS A N 1
ATOM 804 C CA . LYS A 1 103 ? -9.368 6.505 23.424 1.00 72.94 103 LYS A CA 1
ATOM 805 C C . LYS A 1 103 ? -8.017 6.718 22.726 1.00 72.94 103 LYS A C 1
ATOM 807 O O . LYS A 1 103 ? -7.964 6.819 21.499 1.00 72.94 103 LYS A O 1
ATOM 812 N N . HIS A 1 104 ? -6.923 6.780 23.487 1.00 76.88 104 HIS A N 1
ATOM 813 C CA . HIS A 1 104 ? -5.578 7.034 22.958 1.00 76.88 104 HIS A CA 1
ATOM 814 C C . HIS A 1 104 ? -5.058 5.889 22.080 1.00 76.88 104 HIS A C 1
ATOM 816 O O . HIS A 1 104 ? -4.496 6.133 21.011 1.00 76.88 104 HIS A O 1
ATOM 822 N N . THR A 1 105 ? -5.286 4.639 22.487 1.00 73.50 105 THR A N 1
ATOM 823 C CA . THR A 1 105 ? -4.830 3.456 21.746 1.00 73.50 105 THR A CA 1
ATOM 824 C C . THR A 1 105 ? -5.606 3.278 20.442 1.00 73.50 105 THR A C 1
ATOM 826 O O . THR A 1 105 ? -5.006 3.001 19.403 1.00 73.50 105 THR A O 1
ATOM 829 N N . PHE A 1 106 ? -6.920 3.522 20.467 1.00 71.88 106 PHE A N 1
ATOM 830 C CA . PHE A 1 106 ? -7.768 3.449 19.276 1.00 71.88 106 PHE A CA 1
ATOM 831 C C . PHE A 1 106 ? -7.356 4.471 18.203 1.00 71.88 106 PHE A C 1
ATOM 833 O O . PHE A 1 106 ? -7.195 4.121 17.033 1.00 71.88 106 PHE A O 1
ATOM 840 N N . ASN A 1 107 ? -7.123 5.725 18.602 1.00 78.25 107 ASN A N 1
ATOM 841 C CA . ASN A 1 107 ? -6.710 6.780 17.675 1.00 78.25 107 ASN A CA 1
ATOM 842 C C . ASN A 1 107 ? -5.327 6.524 17.060 1.00 78.25 107 ASN A C 1
ATOM 844 O O . ASN A 1 107 ? -5.118 6.840 15.891 1.00 78.25 107 ASN A O 1
ATOM 848 N N . PHE A 1 108 ? -4.395 5.937 17.815 1.00 78.31 108 PHE A N 1
ATOM 849 C CA . PHE A 1 108 ? -3.067 5.599 17.304 1.00 78.31 108 PHE A CA 1
ATOM 850 C C . PHE A 1 108 ? -3.124 4.488 16.246 1.00 78.31 108 PHE A C 1
ATOM 852 O O . PHE A 1 108 ? -2.558 4.636 15.163 1.00 78.31 108 PHE A O 1
ATOM 859 N N . ALA A 1 109 ? -3.874 3.415 16.518 1.00 75.38 109 ALA A N 1
ATOM 860 C CA . ALA A 1 109 ? -4.073 2.324 15.565 1.00 75.38 109 ALA A CA 1
ATOM 861 C C . ALA A 1 109 ? -4.754 2.811 14.275 1.00 75.38 109 ALA A C 1
ATOM 863 O O . ALA A 1 109 ? -4.313 2.484 13.173 1.00 75.38 109 ALA A O 1
ATOM 864 N N . PHE A 1 110 ? -5.788 3.647 14.403 1.00 75.56 110 PHE A N 1
ATOM 865 C CA . PHE A 1 110 ? -6.478 4.236 13.256 1.00 75.56 110 PHE A CA 1
ATOM 866 C C . PHE A 1 110 ? -5.577 5.179 12.448 1.00 75.56 110 PHE A C 1
ATOM 868 O O . PHE A 1 110 ? -5.574 5.124 11.219 1.00 75.56 110 PHE A O 1
ATOM 875 N N . GLY A 1 111 ? -4.775 6.001 13.131 1.00 81.12 111 GLY A N 1
ATOM 876 C CA . GLY A 1 111 ? -3.811 6.896 12.499 1.00 81.12 111 GLY A CA 1
ATOM 877 C C . GLY A 1 111 ? -2.808 6.131 11.644 1.00 81.12 111 GLY A C 1
ATOM 878 O O . GLY A 1 111 ? -2.679 6.422 10.457 1.00 81.12 111 GLY A O 1
ATOM 879 N N . LEU A 1 112 ? -2.161 5.106 12.207 1.00 75.56 112 LEU A N 1
ATOM 880 C CA . LEU A 1 112 ? -1.203 4.275 11.472 1.00 75.56 112 LEU A CA 1
ATOM 881 C C . LEU A 1 112 ? -1.820 3.685 10.201 1.00 75.56 112 LEU A C 1
ATOM 883 O O . LEU A 1 112 ? -1.225 3.789 9.134 1.00 75.56 112 LEU A O 1
ATOM 887 N N . ILE A 1 113 ? -3.040 3.150 10.282 1.00 76.25 113 ILE A N 1
ATOM 888 C CA . ILE A 1 113 ? -3.746 2.595 9.121 1.00 76.25 113 ILE A CA 1
ATOM 889 C C . ILE A 1 113 ? -3.970 3.663 8.042 1.00 76.25 113 ILE A C 1
ATOM 891 O O . ILE A 1 113 ? -3.653 3.436 6.877 1.00 76.25 113 ILE A O 1
ATOM 895 N N . LEU A 1 114 ? -4.475 4.843 8.405 1.00 79.75 114 LEU A N 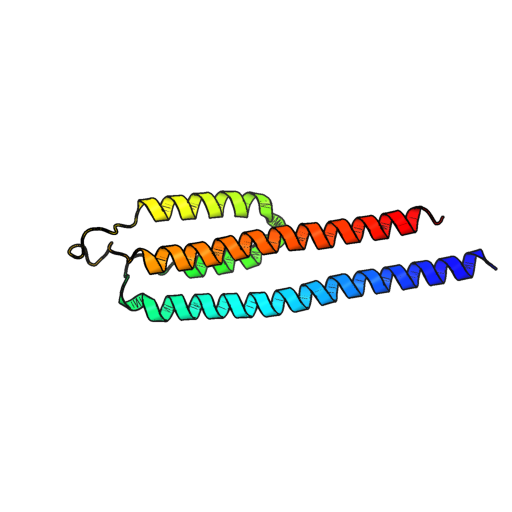1
ATOM 896 C CA . LEU A 1 114 ? -4.740 5.918 7.443 1.00 79.75 114 LEU A CA 1
ATOM 897 C C . LEU A 1 114 ? -3.470 6.461 6.769 1.00 79.75 114 LEU A C 1
ATOM 899 O O . LEU A 1 114 ? -3.483 6.741 5.566 1.00 79.75 114 LEU A O 1
ATOM 903 N N . PHE A 1 115 ? -2.368 6.583 7.515 1.00 81.25 115 PHE A N 1
ATOM 904 C CA . PHE A 1 115 ? -1.069 6.979 6.960 1.00 81.25 115 PHE A CA 1
ATOM 905 C C . PHE A 1 115 ? -0.552 5.952 5.946 1.00 81.25 115 PHE A C 1
ATOM 907 O O . PHE A 1 115 ? -0.030 6.323 4.889 1.00 81.25 115 PHE A O 1
ATOM 914 N N . MET A 1 116 ? -0.764 4.664 6.222 1.00 75.12 116 MET A N 1
ATOM 915 C CA . MET A 1 116 ? -0.432 3.587 5.294 1.00 75.12 116 MET A CA 1
ATOM 916 C C . MET A 1 116 ? -1.297 3.656 4.012 1.00 75.12 116 MET A C 1
ATOM 918 O O . MET A 1 116 ? -0.799 3.657 2.884 1.00 75.12 116 MET A O 1
ATOM 922 N N . TYR A 1 117 ? -2.611 3.824 4.129 1.00 75.12 117 TYR A N 1
ATOM 923 C CA . TYR A 1 117 ? -3.461 3.951 2.936 1.00 75.12 117 TYR A CA 1
ATOM 924 C C . TYR A 1 117 ? -3.085 5.158 2.058 1.00 75.12 117 TYR A C 1
ATOM 926 O O . TYR A 1 117 ? -3.037 5.044 0.832 1.00 75.12 117 TYR A O 1
ATOM 934 N N . SER A 1 118 ? -2.752 6.293 2.677 1.00 82.25 118 SER A N 1
ATOM 935 C CA . SER A 1 118 ? -2.419 7.529 1.954 1.00 82.25 118 SER A CA 1
ATOM 936 C C . SER A 1 118 ? -1.069 7.451 1.230 1.00 82.25 118 SER A C 1
ATOM 938 O O . SER A 1 118 ? -0.952 7.884 0.083 1.00 82.25 118 SER A O 1
ATOM 940 N N . SER A 1 119 ? -0.051 6.866 1.869 1.00 78.62 119 SER A N 1
ATOM 941 C CA . SER A 1 119 ? 1.289 6.718 1.279 1.00 78.62 119 SER A CA 1
ATOM 942 C C . SER A 1 119 ? 1.314 5.729 0.113 1.00 78.62 119 SER A C 1
ATOM 944 O O . SER A 1 119 ? 1.960 6.001 -0.898 1.00 78.62 119 SER A O 1
ATOM 946 N N . THR A 1 120 ? 0.543 4.641 0.196 1.00 75.88 120 THR A N 1
ATOM 947 C CA . THR A 1 120 ? 0.401 3.673 -0.906 1.00 75.88 120 THR A CA 1
ATOM 948 C C . THR A 1 120 ? -0.265 4.309 -2.129 1.00 75.88 120 THR A C 1
ATOM 950 O O . THR A 1 120 ? 0.182 4.100 -3.257 1.00 75.88 120 THR A O 1
ATOM 953 N N . GLY A 1 121 ? -1.300 5.133 -1.916 1.00 76.88 121 GLY A N 1
ATOM 954 C CA . GLY A 1 121 ? -1.980 5.861 -2.992 1.00 76.88 121 GLY A CA 1
ATOM 955 C C . GLY A 1 121 ? -1.057 6.846 -3.712 1.00 76.88 121 GLY A C 1
ATOM 956 O O . GLY A 1 121 ? -0.988 6.843 -4.940 1.00 76.88 121 GLY A O 1
ATOM 957 N N . LEU A 1 122 ? -0.289 7.639 -2.958 1.00 77.31 122 LEU A N 1
ATOM 958 C CA . LEU A 1 122 ? 0.661 8.597 -3.527 1.00 77.31 122 LEU A CA 1
ATOM 959 C C . LEU A 1 122 ? 1.797 7.899 -4.287 1.00 77.31 122 LEU A C 1
ATOM 961 O O . LEU A 1 122 ? 2.134 8.305 -5.397 1.00 77.31 122 LEU A O 1
ATOM 965 N N . PHE A 1 123 ? 2.364 6.834 -3.718 1.00 77.06 123 PHE A N 1
ATOM 966 C CA . PHE A 1 123 ? 3.457 6.088 -4.341 1.00 77.06 123 PHE A CA 1
ATOM 967 C C . PHE A 1 123 ? 3.024 5.448 -5.667 1.00 77.06 123 PHE A C 1
ATOM 969 O O . PHE A 1 123 ? 3.747 5.533 -6.659 1.00 77.06 123 PHE A O 1
ATOM 976 N N . CYS A 1 124 ? 1.807 4.898 -5.717 1.00 75.12 124 CYS A N 1
ATOM 977 C CA . CYS A 1 124 ? 1.217 4.367 -6.943 1.00 75.12 124 CYS A CA 1
ATOM 978 C C . CYS A 1 124 ? 1.076 5.457 -8.020 1.00 75.12 124 CYS A C 1
ATOM 980 O O . CYS A 1 124 ? 1.567 5.291 -9.137 1.00 75.12 124 CYS A O 1
ATOM 982 N N . CYS A 1 125 ? 0.515 6.620 -7.669 1.00 73.31 125 CYS A N 1
ATOM 983 C CA . CYS A 1 125 ? 0.388 7.747 -8.594 1.00 73.31 125 CYS A CA 1
ATOM 984 C C . CYS A 1 125 ? 1.750 8.231 -9.120 1.00 73.31 125 CYS A C 1
ATOM 986 O O . CYS A 1 125 ? 1.904 8.446 -10.318 1.00 73.31 125 CYS A O 1
ATOM 988 N N . CYS A 1 126 ? 2.769 8.349 -8.266 1.00 71.19 126 CYS A N 1
ATOM 989 C CA . CYS A 1 126 ? 4.095 8.823 -8.671 1.00 71.19 126 CYS A CA 1
ATOM 990 C C . CYS A 1 126 ? 4.826 7.837 -9.599 1.00 71.19 126 CYS A C 1
ATOM 992 O O . CYS A 1 126 ? 5.425 8.252 -10.593 1.00 71.19 126 CYS A O 1
ATOM 994 N N . VAL A 1 127 ? 4.761 6.533 -9.314 1.00 73.06 127 VAL A N 1
ATOM 995 C CA . VAL A 1 127 ? 5.422 5.491 -10.121 1.00 73.06 127 VAL A CA 1
ATOM 996 C C . VAL A 1 127 ? 4.739 5.324 -11.484 1.00 73.06 127 VAL A C 1
ATOM 998 O O . VAL A 1 127 ? 5.422 5.152 -12.500 1.00 73.06 127 VAL A O 1
ATOM 1001 N N . CYS A 1 128 ? 3.410 5.438 -11.533 1.00 70.88 128 CYS A N 1
ATOM 1002 C CA . CYS A 1 128 ? 2.645 5.401 -12.778 1.00 70.88 128 CYS A CA 1
ATOM 1003 C C . CYS A 1 128 ? 2.866 6.663 -13.629 1.00 70.88 128 CYS A C 1
ATOM 1005 O O . CYS A 1 128 ? 3.157 6.544 -14.818 1.00 70.88 128 CYS A O 1
ATOM 1007 N N . CYS A 1 129 ? 2.818 7.861 -13.037 1.00 70.75 129 CYS A N 1
ATOM 1008 C CA . CYS A 1 129 ? 2.962 9.122 -13.773 1.00 70.75 129 CYS A CA 1
ATOM 1009 C C . CYS A 1 129 ? 4.370 9.322 -14.348 1.00 70.75 129 CYS A C 1
ATOM 1011 O O . CYS A 1 129 ? 4.503 9.671 -15.520 1.00 70.75 129 CYS A O 1
ATOM 1013 N N . LEU A 1 130 ? 5.427 9.039 -13.576 1.00 70.62 130 LEU A N 1
ATOM 1014 C CA . LEU A 1 130 ? 6.801 9.098 -14.090 1.00 70.62 130 LEU A CA 1
ATOM 1015 C C . LEU A 1 130 ? 7.003 8.063 -15.199 1.00 70.62 130 LEU A C 1
ATOM 1017 O O . LEU A 1 130 ? 7.614 8.349 -16.223 1.00 70.62 130 LEU A O 1
ATOM 1021 N N . GLY A 1 131 ? 6.428 6.870 -15.041 1.00 70.25 131 GLY A N 1
ATOM 1022 C CA . GLY A 1 131 ? 6.517 5.830 -16.051 1.00 70.25 131 GLY A CA 1
ATOM 1023 C C . GLY A 1 131 ? 5.873 6.176 -17.389 1.00 70.25 131 GLY A C 1
ATOM 1024 O O . GLY A 1 131 ? 6.456 5.838 -18.418 1.00 70.25 131 GLY A O 1
ATOM 1025 N N . CYS A 1 132 ? 4.726 6.854 -17.370 1.00 68.56 132 CYS A N 1
ATOM 1026 C CA . CYS A 1 132 ? 4.046 7.329 -18.572 1.00 68.56 132 CYS A CA 1
ATOM 1027 C C . CYS A 1 132 ? 4.775 8.515 -19.218 1.00 68.56 132 CYS A C 1
ATOM 1029 O O . CYS A 1 132 ? 4.888 8.543 -20.437 1.00 68.56 132 CYS A O 1
ATOM 1031 N N . LEU A 1 133 ? 5.328 9.446 -18.429 1.00 67.19 133 LEU A N 1
ATOM 1032 C CA . LEU A 1 133 ? 6.101 10.583 -18.951 1.00 67.19 133 LEU A CA 1
ATOM 1033 C C . LEU A 1 133 ? 7.375 10.130 -19.671 1.00 67.19 133 LEU A C 1
ATOM 1035 O O . LEU A 1 133 ? 7.648 10.594 -20.772 1.00 67.19 133 LEU A O 1
ATOM 1039 N N . PHE A 1 134 ? 8.120 9.179 -19.100 1.00 67.06 134 PHE A N 1
ATOM 1040 C CA . PHE A 1 134 ? 9.287 8.606 -19.779 1.00 67.06 134 PHE A CA 1
ATOM 1041 C C . PHE A 1 134 ? 8.901 7.799 -21.027 1.00 67.06 134 PHE A C 1
ATOM 1043 O O . PHE A 1 134 ? 9.640 7.818 -22.004 1.00 67.06 134 PHE A O 1
ATOM 1050 N N . ALA A 1 135 ? 7.757 7.106 -21.020 1.00 65.94 135 ALA A N 1
ATOM 1051 C CA . ALA A 1 135 ? 7.265 6.400 -22.206 1.00 65.94 135 ALA A CA 1
ATOM 1052 C C . ALA A 1 135 ? 6.834 7.365 -23.323 1.00 65.94 135 ALA A C 1
ATOM 1054 O O . ALA A 1 135 ? 7.066 7.075 -24.490 1.00 65.94 135 ALA A O 1
ATOM 1055 N N . PHE A 1 136 ? 6.241 8.505 -22.961 1.00 66.50 136 PHE A N 1
ATOM 1056 C CA . PHE A 1 136 ? 5.837 9.554 -23.893 1.00 66.50 136 PHE A CA 1
ATOM 1057 C C . PHE A 1 136 ? 7.047 10.292 -24.480 1.00 66.50 136 PHE A C 1
ATOM 1059 O O . PHE A 1 136 ? 7.138 10.428 -25.691 1.00 66.50 136 PHE A O 1
ATOM 1066 N N . VAL A 1 137 ? 8.029 10.666 -23.651 1.00 67.25 137 VAL A N 1
ATOM 1067 C CA . VAL A 1 137 ? 9.285 11.289 -24.114 1.00 67.25 137 VAL A CA 1
ATOM 1068 C C . VAL A 1 137 ? 10.044 10.387 -25.088 1.00 67.25 137 VAL A C 1
ATOM 1070 O O . VAL A 1 137 ? 10.593 10.882 -26.059 1.00 67.25 137 VAL A O 1
ATOM 1073 N N . LEU A 1 138 ? 10.040 9.066 -24.875 1.00 60.66 138 LEU A N 1
ATOM 1074 C CA . LEU A 1 138 ? 10.636 8.126 -25.831 1.00 60.66 138 LEU A CA 1
ATOM 1075 C C . LEU A 1 138 ? 9.835 7.985 -27.137 1.00 60.66 138 LEU A C 1
ATOM 1077 O O . LEU A 1 138 ? 10.396 7.502 -28.113 1.00 60.66 138 LEU A O 1
ATOM 1081 N N . HIS A 1 139 ? 8.553 8.367 -27.162 1.00 64.19 139 HIS A N 1
ATOM 1082 C CA . HIS A 1 139 ? 7.719 8.333 -28.368 1.00 64.19 139 HIS A CA 1
ATOM 1083 C C . HIS A 1 139 ? 7.886 9.584 -29.245 1.00 64.19 139 HIS A C 1
ATOM 1085 O O . HIS A 1 139 ? 7.667 9.501 -30.445 1.00 64.19 139 HIS A O 1
ATOM 1091 N N . ASP A 1 140 ? 8.294 10.719 -28.669 1.00 61.78 140 ASP A N 1
ATOM 1092 C CA . ASP A 1 140 ? 8.596 11.957 -29.412 1.00 61.78 140 ASP A CA 1
ATOM 1093 C C . ASP A 1 140 ? 9.955 11.907 -30.158 1.00 61.78 140 ASP A C 1
ATOM 1095 O O . ASP A 1 140 ? 10.268 12.804 -30.936 1.00 61.78 140 ASP A O 1
ATOM 1099 N N . ASP A 1 141 ? 10.776 10.871 -29.930 1.00 57.66 141 ASP A N 1
ATOM 1100 C CA . ASP A 1 141 ? 12.114 10.702 -30.533 1.00 57.66 141 ASP A CA 1
ATOM 1101 C C . ASP A 1 141 ? 12.140 9.841 -31.832 1.00 57.66 141 ASP A C 1
ATOM 1103 O O . ASP A 1 141 ? 13.221 9.661 -32.420 1.00 57.66 141 ASP A O 1
ATOM 1107 N N . ASP A 1 142 ? 10.986 9.311 -32.277 1.00 53.16 142 ASP A N 1
ATOM 1108 C CA . ASP A 1 142 ? 10.779 8.554 -33.538 1.00 53.16 142 ASP A CA 1
ATOM 1109 C C . ASP A 1 142 ? 10.254 9.444 -34.685 1.00 53.16 142 ASP A C 1
ATOM 1111 O O . ASP A 1 142 ? 10.789 9.316 -35.817 1.00 53.16 142 ASP A O 1
#

Organism: Adineta ricciae (NCBI:txid249248)

Mean predicted aligned error: 11.9 Å

pLDDT: mean 70.88, std 8.43, range [51.19, 86.56]

Solvent-accessible surface area (backbone atoms only — not comparable to full-atom values): 8236 Å² total; per-residue (Å²): 115,73,71,61,58,52,55,53,52,52,55,51,51,54,52,54,55,54,49,53,57,51,52,55,52,52,56,52,50,57,54,48,54,51,54,54,53,53,54,50,53,60,51,58,76,55,42,86,73,35,77,65,66,86,62,62,70,60,53,58,55,54,53,64,77,53,38,91,80,42,54,69,64,51,53,54,53,52,52,52,49,54,59,52,52,64,73,74,56,42,77,84,54,81,84,48,69,62,46,31,48,66,68,68,62,55,53,50,58,52,47,55,53,51,54,51,57,51,52,54,54,51,52,51,52,52,58,52,51,55,51,50,51,57,53,49,60,62,60,75,76,116

Radius of gyration: 22.44 Å; Cα contacts (8 Å, |Δi|>4): 35; chains: 1; bounding box: 43×22×75 Å